Protein AF-A0A432T541-F1 (afdb_monomer_lite)

pLDDT: mean 82.38, std 11.13, range [45.44, 92.88]

Secondary structure (DSSP, 8-state):
----GGGGTHHHHHHHHHHHHHHHHHHHHHHHHH--S-HHHHHHHHHHHHHHHHHHHHHHHHHHHHHHH-

Sequence (70 aa):
MQKNKYTQYIPILKKITIAIAFLIWAKILYEVLQFPGGFNAQLPYCIGGTMLTFGIASMVYKGLEYWERN

Structure (mmCIF, N/CA/C/O backbone):
data_AF-A0A432T541-F1
#
_entry.id   AF-A0A432T541-F1
#
loop_
_atom_site.group_PDB
_atom_site.id
_atom_site.type_symbol
_atom_site.label_atom_id
_atom_site.label_alt_id
_atom_site.label_comp_id
_atom_site.label_asym_id
_atom_site.label_entity_id
_atom_site.label_seq_id
_atom_site.pdbx_PDB_ins_code
_atom_site.Cartn_x
_atom_site.Cartn_y
_atom_site.Cartn_z
_atom_site.occupancy
_atom_site.B_iso_or_equiv
_atom_site.auth_seq_id
_atom_site.auth_comp_id
_atom_site.auth_asym_id
_atom_site.auth_atom_id
_atom_site.pdbx_PDB_model_num
ATOM 1 N N . MET A 1 1 ? -28.437 -2.826 21.708 1.00 47.78 1 MET A N 1
ATOM 2 C CA . MET A 1 1 ? -27.383 -3.282 20.775 1.00 47.78 1 MET A CA 1
ATOM 3 C C . MET A 1 1 ? -26.165 -3.683 21.590 1.00 47.78 1 MET A C 1
ATOM 5 O O . MET A 1 1 ? -25.503 -2.820 22.153 1.00 47.78 1 MET A O 1
ATOM 9 N N . GLN A 1 2 ? -25.938 -4.984 21.759 1.00 45.44 2 GLN A N 1
ATOM 10 C CA . GLN A 1 2 ? -24.798 -5.512 22.511 1.00 45.44 2 GLN A CA 1
ATOM 11 C C . GLN A 1 2 ? -23.532 -5.294 21.667 1.00 45.44 2 GLN A C 1
ATOM 13 O O . GLN A 1 2 ? -23.354 -5.963 20.653 1.00 45.44 2 GLN A O 1
ATOM 18 N N . LYS A 1 3 ? -22.683 -4.319 22.026 1.00 50.72 3 LYS A N 1
ATOM 19 C CA . LYS A 1 3 ? -21.381 -4.121 21.368 1.00 50.72 3 LYS A CA 1
ATOM 20 C C . LYS A 1 3 ? -20.494 -5.328 21.675 1.00 50.72 3 LYS A C 1
ATOM 22 O O . LYS A 1 3 ? -19.909 -5.425 22.749 1.00 50.72 3 LYS A O 1
ATOM 27 N N . ASN A 1 4 ? -20.446 -6.267 20.738 1.00 61.50 4 ASN A N 1
ATOM 28 C CA . ASN A 1 4 ? -19.615 -7.459 20.816 1.00 61.50 4 ASN A CA 1
ATOM 29 C C . ASN A 1 4 ? -18.132 -7.033 20.809 1.00 61.50 4 ASN A C 1
ATOM 31 O O . ASN A 1 4 ? -17.751 -6.208 19.974 1.00 61.50 4 ASN A O 1
ATOM 35 N N . LYS A 1 5 ? -17.290 -7.567 21.712 1.00 59.44 5 LYS A N 1
ATOM 36 C CA . LYS A 1 5 ? -15.874 -7.152 21.904 1.00 59.44 5 LYS A CA 1
ATOM 37 C C . LYS A 1 5 ? -15.045 -7.118 20.605 1.00 59.44 5 LYS A C 1
ATOM 39 O O . LYS A 1 5 ? -14.061 -6.389 20.522 1.00 59.44 5 LYS A O 1
ATOM 44 N N . TYR A 1 6 ? -15.458 -7.867 19.584 1.00 60.09 6 TYR A N 1
ATOM 45 C CA . TYR A 1 6 ? -14.817 -7.950 18.270 1.00 60.09 6 TYR A CA 1
ATOM 46 C C . TYR A 1 6 ? -14.831 -6.639 17.469 1.00 60.09 6 TYR A C 1
ATOM 48 O O . TYR A 1 6 ? -13.879 -6.373 16.738 1.00 60.09 6 TYR A O 1
ATOM 56 N N . THR A 1 7 ? -15.833 -5.773 17.661 1.00 63.81 7 THR A N 1
ATOM 57 C CA . THR A 1 7 ? -15.908 -4.471 16.961 1.00 63.81 7 THR A CA 1
ATOM 58 C C . THR A 1 7 ? -14.775 -3.515 17.343 1.00 63.81 7 THR A C 1
ATOM 60 O O . THR A 1 7 ? -14.455 -2.613 16.577 1.00 63.81 7 THR A O 1
ATOM 63 N N . GLN A 1 8 ? -14.090 -3.741 18.470 1.00 72.25 8 GLN A N 1
ATOM 64 C CA . GLN A 1 8 ? -12.917 -2.952 18.855 1.00 72.25 8 GLN A CA 1
ATOM 65 C C . GLN A 1 8 ? -11.683 -3.236 17.976 1.00 72.25 8 GLN A C 1
ATOM 67 O O . GLN A 1 8 ? -10.849 -2.351 17.789 1.00 72.25 8 GLN A O 1
ATOM 72 N N . TYR A 1 9 ? -11.552 -4.448 17.424 1.00 78.06 9 TYR A N 1
ATOM 73 C CA . TYR A 1 9 ? -10.362 -4.865 16.665 1.00 78.06 9 TYR A CA 1
ATOM 74 C C . TYR A 1 9 ? -10.480 -4.612 15.156 1.00 78.06 9 TYR A C 1
ATOM 76 O O . TYR A 1 9 ? -9.465 -4.485 14.472 1.00 78.06 9 TYR A O 1
ATOM 84 N N . ILE A 1 10 ? -11.701 -4.478 14.634 1.00 81.31 10 ILE A N 1
ATOM 85 C CA . ILE A 1 10 ? -11.967 -4.178 13.220 1.00 81.31 10 ILE A CA 1
ATOM 86 C C . ILE A 1 10 ? -11.275 -2.889 12.724 1.00 81.31 10 ILE A C 1
ATOM 88 O O . ILE A 1 10 ? -10.640 -2.939 11.666 1.00 81.31 10 ILE A O 1
ATOM 92 N N . PRO A 1 11 ? -11.286 -1.748 13.446 1.00 82.94 11 PRO A N 1
ATOM 93 C CA . PRO A 1 11 ? -10.570 -0.551 12.993 1.00 82.94 11 PRO A CA 1
ATOM 94 C C . PRO A 1 11 ? -9.045 -0.737 12.947 1.00 82.94 11 PRO A C 1
ATOM 96 O O . PRO A 1 11 ? -8.375 -0.103 12.131 1.00 82.94 11 PRO A O 1
ATOM 99 N N . ILE A 1 12 ? -8.484 -1.611 13.789 1.00 86.75 12 ILE A N 1
ATOM 100 C CA . ILE A 1 12 ? -7.056 -1.960 13.760 1.00 86.75 12 ILE A CA 1
ATOM 101 C C . ILE A 1 12 ? -6.763 -2.831 12.535 1.00 86.75 12 ILE A C 1
ATOM 103 O O . ILE A 1 12 ? -5.834 -2.536 11.786 1.00 86.75 12 ILE A O 1
ATOM 107 N N . LEU A 1 13 ? -7.595 -3.843 12.279 1.00 86.06 13 LEU A N 1
ATOM 108 C CA . LEU A 1 13 ? -7.505 -4.697 11.093 1.00 86.06 13 LEU A CA 1
ATOM 109 C C . LEU A 1 13 ? -7.559 -3.886 9.797 1.00 86.06 13 LEU A C 1
ATOM 111 O O . LEU A 1 13 ? -6.715 -4.084 8.933 1.00 86.06 13 LEU A O 1
ATOM 115 N N . LYS A 1 14 ? -8.457 -2.901 9.694 1.00 85.56 14 LYS A N 1
ATOM 116 C CA . LYS A 1 14 ? -8.524 -1.987 8.542 1.00 85.56 14 LYS A CA 1
ATOM 117 C C . LYS A 1 14 ? -7.207 -1.246 8.292 1.00 85.56 14 LYS A C 1
ATOM 119 O O . LYS A 1 14 ? -6.753 -1.164 7.152 1.00 85.56 14 LYS A O 1
ATOM 124 N N . LYS A 1 15 ? -6.573 -0.723 9.349 1.00 87.06 15 LYS A N 1
ATOM 125 C CA . LYS A 1 15 ? -5.263 -0.054 9.247 1.00 87.06 15 LYS A CA 1
ATOM 126 C C . LYS A 1 15 ? -4.169 -1.029 8.811 1.00 87.06 15 LYS A C 1
ATOM 128 O O . LYS A 1 15 ? -3.350 -0.677 7.966 1.00 87.06 15 LYS A O 1
ATOM 133 N N . ILE A 1 16 ? -4.187 -2.252 9.342 1.00 90.75 16 ILE A N 1
ATOM 134 C CA . ILE A 1 16 ? -3.247 -3.317 8.970 1.00 90.75 16 ILE A CA 1
ATOM 135 C C . ILE A 1 16 ? -3.424 -3.706 7.497 1.00 90.75 16 ILE A C 1
ATOM 137 O O . ILE A 1 16 ? -2.434 -3.798 6.780 1.00 90.75 16 ILE A O 1
ATOM 141 N N . THR A 1 17 ? -4.656 -3.870 7.011 1.00 90.12 17 THR A N 1
ATOM 142 C CA . THR A 1 17 ? -4.933 -4.192 5.602 1.00 90.12 17 THR A CA 1
ATOM 143 C C . THR A 1 17 ? -4.357 -3.137 4.663 1.00 90.12 17 THR A C 1
ATOM 145 O O . THR A 1 17 ? -3.720 -3.489 3.673 1.00 90.12 17 THR A O 1
ATOM 148 N N . ILE A 1 18 ? -4.522 -1.850 4.987 1.00 88.88 18 ILE A N 1
ATOM 149 C CA . ILE A 1 18 ? -3.952 -0.753 4.193 1.00 88.88 18 ILE A CA 1
ATOM 150 C C . ILE A 1 18 ? -2.418 -0.788 4.238 1.00 88.88 18 ILE A C 1
ATOM 152 O O . ILE A 1 18 ? -1.780 -0.671 3.194 1.00 88.88 18 ILE A O 1
ATOM 156 N N . ALA A 1 19 ? -1.821 -0.996 5.415 1.00 92.88 19 ALA A N 1
ATOM 157 C CA . ALA A 1 19 ? -0.368 -1.078 5.559 1.00 92.88 19 ALA A CA 1
ATOM 158 C C . ALA A 1 19 ? 0.229 -2.245 4.752 1.00 92.88 19 ALA A C 1
ATOM 160 O O . ALA A 1 19 ? 1.208 -2.064 4.031 1.00 92.88 19 ALA A O 1
ATOM 161 N N . ILE A 1 20 ? -0.393 -3.426 4.814 1.00 92.25 20 ILE A N 1
ATOM 162 C CA . ILE A 1 20 ? 0.027 -4.608 4.051 1.00 92.25 20 ILE A CA 1
ATOM 163 C C . ILE A 1 20 ? -0.120 -4.362 2.548 1.00 92.25 20 ILE A C 1
ATOM 165 O O . ILE A 1 20 ? 0.802 -4.661 1.793 1.00 92.25 20 ILE A O 1
ATOM 169 N N . ALA A 1 21 ? -1.238 -3.781 2.105 1.00 90.94 21 ALA A N 1
ATOM 170 C CA . ALA A 1 21 ? -1.444 -3.450 0.698 1.00 90.94 21 ALA A CA 1
ATOM 171 C C . ALA A 1 21 ? -0.355 -2.506 0.171 1.00 90.94 21 ALA A C 1
ATOM 173 O O . ALA A 1 21 ? 0.167 -2.713 -0.923 1.00 90.94 21 ALA A O 1
ATOM 174 N N . PHE A 1 22 ? 0.039 -1.516 0.974 1.00 91.50 22 PHE A N 1
ATOM 175 C CA . PHE A 1 22 ? 1.096 -0.578 0.614 1.00 91.50 22 PHE A CA 1
ATOM 176 C C . PHE A 1 22 ? 2.474 -1.250 0.527 1.00 91.50 22 PHE A C 1
ATOM 178 O O . PHE A 1 22 ? 3.232 -0.975 -0.399 1.00 91.50 22 PHE A O 1
ATOM 185 N N . LEU A 1 23 ? 2.787 -2.172 1.445 1.00 92.88 23 LEU A N 1
ATOM 186 C CA . LEU A 1 23 ? 4.030 -2.952 1.410 1.00 92.88 23 LEU A CA 1
ATOM 187 C C . LEU A 1 23 ? 4.102 -3.871 0.184 1.00 92.88 23 LEU A C 1
ATOM 189 O O . LEU A 1 23 ? 5.136 -3.930 -0.480 1.00 92.88 23 LEU A O 1
ATOM 193 N N . ILE A 1 24 ? 3.003 -4.557 -0.142 1.00 91.19 24 ILE A N 1
ATOM 194 C CA . ILE A 1 24 ? 2.908 -5.407 -1.338 1.00 91.19 24 ILE A CA 1
ATOM 195 C C . ILE A 1 24 ? 3.088 -4.558 -2.597 1.00 91.19 24 ILE A C 1
ATOM 197 O O . ILE A 1 24 ? 3.868 -4.919 -3.478 1.00 91.19 24 ILE A O 1
ATOM 201 N N . TRP A 1 25 ? 2.424 -3.404 -2.660 1.00 91.25 25 TRP A N 1
ATOM 202 C CA . TRP A 1 25 ? 2.555 -2.477 -3.778 1.00 91.25 25 TRP A CA 1
ATOM 203 C C . TRP A 1 25 ? 3.993 -1.964 -3.938 1.00 91.25 25 TRP A C 1
ATOM 205 O O . TRP A 1 25 ? 4.536 -2.013 -5.039 1.00 91.25 25 TRP A O 1
ATOM 215 N N . ALA A 1 26 ? 4.646 -1.551 -2.847 1.00 90.44 26 ALA A N 1
ATOM 216 C CA . ALA A 1 26 ? 6.037 -1.100 -2.867 1.00 90.44 26 ALA A CA 1
ATOM 217 C C . ALA A 1 26 ? 7.000 -2.202 -3.344 1.00 90.44 26 ALA A C 1
ATOM 219 O O . ALA A 1 26 ? 7.920 -1.927 -4.113 1.00 90.44 26 ALA A O 1
ATOM 220 N N . LYS A 1 27 ? 6.763 -3.457 -2.942 1.00 89.62 27 LYS A N 1
ATOM 221 C CA . LYS A 1 27 ? 7.541 -4.621 -3.390 1.00 89.62 27 LYS A CA 1
ATOM 222 C C . LYS A 1 27 ? 7.379 -4.870 -4.891 1.00 89.62 27 LYS A C 1
ATOM 224 O O . LYS A 1 27 ? 8.376 -5.068 -5.576 1.00 89.62 27 LYS A O 1
ATOM 229 N N . ILE A 1 28 ? 6.151 -4.810 -5.411 1.00 87.88 28 ILE A N 1
ATOM 230 C CA . ILE A 1 28 ? 5.882 -4.932 -6.855 1.00 87.88 28 ILE A CA 1
ATOM 231 C C . ILE A 1 28 ? 6.565 -3.792 -7.619 1.00 87.88 28 ILE A C 1
ATOM 233 O O . ILE A 1 28 ? 7.202 -4.026 -8.641 1.00 87.88 28 ILE A O 1
ATOM 237 N N . LEU A 1 29 ? 6.478 -2.563 -7.108 1.00 87.12 29 LEU A N 1
ATOM 238 C CA . LEU A 1 29 ? 7.097 -1.395 -7.727 1.00 87.12 29 LEU A CA 1
ATOM 239 C C . LEU A 1 29 ? 8.628 -1.512 -7.775 1.00 87.12 29 LEU A C 1
ATOM 241 O O . LEU A 1 29 ? 9.236 -1.162 -8.783 1.00 87.12 29 LEU A O 1
ATOM 245 N N . TYR A 1 30 ? 9.244 -2.058 -6.726 1.00 88.25 30 TYR A N 1
ATOM 246 C CA . TYR A 1 30 ? 10.677 -2.345 -6.694 1.00 88.25 30 TYR A CA 1
ATOM 247 C C . TYR A 1 30 ? 11.091 -3.385 -7.745 1.00 88.25 30 TYR A C 1
ATOM 249 O O . TYR A 1 30 ? 12.047 -3.160 -8.482 1.00 88.25 30 TYR A O 1
ATOM 257 N N . GLU A 1 31 ? 10.354 -4.494 -7.859 1.00 86.44 31 GLU A N 1
ATOM 258 C CA . GLU A 1 31 ? 10.625 -5.530 -8.868 1.00 86.44 31 GLU A CA 1
ATOM 259 C C . GLU A 1 31 ? 10.467 -4.995 -10.291 1.00 86.44 31 GLU A C 1
ATOM 261 O O . GLU A 1 31 ? 11.280 -5.298 -11.164 1.00 86.44 31 GLU A O 1
ATOM 266 N N . VAL A 1 32 ? 9.460 -4.146 -10.515 1.00 83.75 32 VAL A N 1
ATOM 267 C CA . VAL A 1 32 ? 9.280 -3.464 -11.794 1.00 83.75 32 VAL A CA 1
ATOM 268 C C . VAL A 1 32 ? 10.476 -2.560 -12.070 1.00 83.75 32 VAL A C 1
ATOM 270 O O . VAL A 1 32 ? 11.051 -2.690 -13.138 1.00 83.75 32 VAL A O 1
ATOM 273 N N . LEU A 1 33 ? 10.914 -1.714 -11.133 1.00 82.31 33 LEU A N 1
ATOM 274 C CA . LEU A 1 33 ? 12.050 -0.799 -11.335 1.00 82.31 33 LEU A CA 1
ATOM 275 C C . LEU A 1 33 ? 13.378 -1.502 -11.657 1.00 82.31 33 LEU A C 1
ATOM 277 O O . LEU A 1 33 ? 14.215 -0.919 -12.341 1.00 82.31 33 LEU A O 1
ATOM 281 N N . GLN A 1 34 ? 13.583 -2.732 -11.182 1.00 82.69 34 GLN A N 1
ATOM 282 C CA . GLN A 1 34 ? 14.785 -3.512 -11.494 1.00 82.69 34 GLN A CA 1
ATOM 283 C C . GLN A 1 34 ? 14.748 -4.193 -12.866 1.00 82.69 34 GLN A C 1
ATOM 285 O O . GLN A 1 34 ? 15.775 -4.692 -13.328 1.00 82.69 34 GLN A O 1
ATOM 290 N N . PHE A 1 35 ? 13.592 -4.231 -13.531 1.00 75.25 35 PHE A N 1
ATOM 291 C CA . PHE A 1 35 ? 13.464 -4.900 -14.817 1.00 75.25 35 PHE A CA 1
ATOM 292 C C . PHE A 1 35 ? 14.110 -4.052 -15.933 1.00 75.25 35 PHE A C 1
ATOM 294 O O . PHE A 1 35 ? 13.708 -2.904 -16.130 1.00 75.25 35 PHE A O 1
ATOM 301 N N . PRO A 1 36 ? 15.065 -4.588 -16.717 1.00 69.12 36 PRO A N 1
ATOM 302 C CA . PRO A 1 36 ? 15.797 -3.838 -17.747 1.00 69.12 36 PRO A CA 1
ATOM 303 C C . PRO A 1 36 ? 14.994 -3.643 -19.055 1.00 69.12 36 PRO A C 1
ATOM 305 O O . PRO A 1 36 ? 15.556 -3.627 -20.148 1.00 69.12 36 PRO A O 1
ATOM 308 N N . GLY A 1 37 ? 13.664 -3.537 -18.964 1.00 70.88 37 GLY A N 1
ATOM 309 C CA . GLY A 1 37 ? 12.762 -3.340 -20.101 1.00 70.88 37 GLY A CA 1
ATOM 310 C C . GLY A 1 37 ? 12.513 -1.861 -20.403 1.00 70.88 37 GLY A C 1
ATOM 311 O O . GLY A 1 37 ? 12.679 -1.002 -19.546 1.00 70.88 37 GLY A O 1
ATOM 312 N N . GLY A 1 38 ? 12.093 -1.539 -21.629 1.00 78.94 38 GLY A N 1
ATOM 313 C CA . GLY A 1 38 ? 11.658 -0.179 -21.956 1.00 78.94 38 GLY A CA 1
ATOM 314 C C . GLY A 1 38 ? 10.403 0.217 -21.168 1.00 78.94 38 GLY A C 1
ATOM 315 O O . GLY A 1 38 ? 9.505 -0.603 -20.983 1.00 78.94 38 GLY A O 1
ATOM 316 N N . PHE A 1 39 ? 10.299 1.491 -20.774 1.00 73.88 39 PHE A N 1
ATOM 317 C CA . PHE A 1 39 ? 9.195 2.041 -19.968 1.00 73.88 39 PHE A CA 1
ATOM 318 C C . PHE A 1 39 ? 7.793 1.645 -20.475 1.00 73.88 39 PHE A C 1
ATOM 320 O O . PHE A 1 39 ? 6.921 1.270 -19.691 1.00 73.88 39 PHE A O 1
ATOM 327 N N . ASN A 1 40 ? 7.596 1.629 -21.799 1.00 76.88 40 ASN A N 1
ATOM 328 C CA . ASN A 1 40 ? 6.332 1.236 -22.435 1.00 76.88 4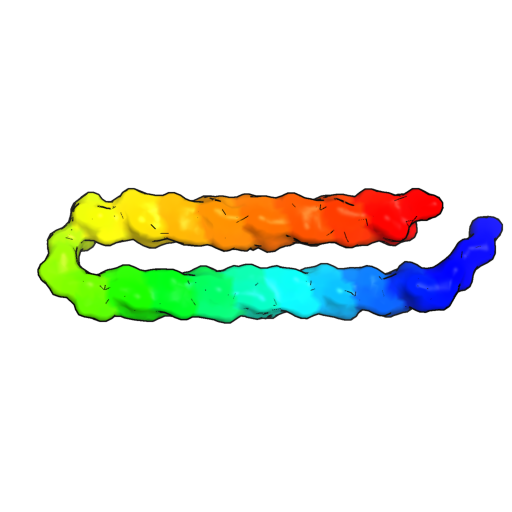0 ASN A CA 1
ATOM 329 C C . ASN A 1 40 ? 5.939 -0.231 -22.191 1.00 76.88 40 ASN A C 1
ATOM 331 O O . ASN A 1 40 ? 4.752 -0.547 -22.180 1.00 76.88 40 ASN A O 1
ATOM 335 N N . ALA A 1 41 ? 6.909 -1.120 -21.969 1.00 78.56 41 ALA A N 1
ATOM 336 C CA . ALA A 1 41 ? 6.655 -2.518 -21.642 1.00 78.56 41 ALA A CA 1
ATOM 337 C C . ALA A 1 41 ? 6.366 -2.727 -20.145 1.00 78.56 41 ALA A C 1
ATOM 339 O O . ALA A 1 41 ? 5.648 -3.660 -19.811 1.00 78.56 41 ALA A O 1
ATOM 340 N N . GLN A 1 42 ? 6.872 -1.869 -19.249 1.00 78.44 42 GLN A N 1
ATOM 341 C CA . GLN A 1 42 ? 6.624 -1.947 -17.796 1.00 78.44 42 GLN A CA 1
ATOM 342 C C . GLN A 1 42 ? 5.324 -1.276 -17.355 1.00 78.44 42 GLN A C 1
ATOM 344 O O . GLN A 1 42 ? 4.726 -1.705 -16.367 1.00 78.44 42 GLN A O 1
ATOM 349 N N . LEU A 1 43 ? 4.874 -0.240 -18.068 1.00 81.69 43 LEU A N 1
ATOM 350 C CA . LEU A 1 43 ? 3.656 0.509 -17.746 1.00 81.69 43 LEU A CA 1
ATOM 351 C C . LEU A 1 43 ? 2.429 -0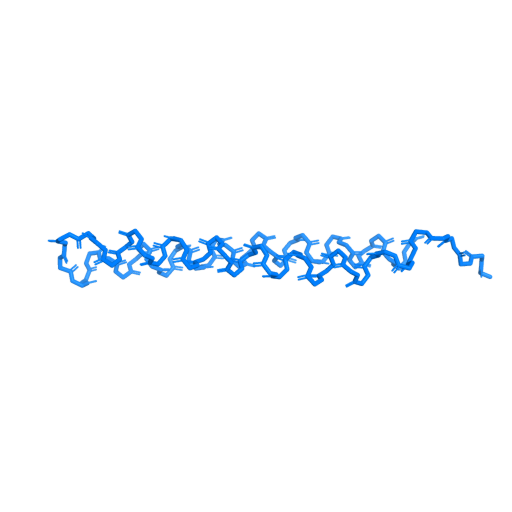.390 -17.484 1.00 81.69 43 LEU A C 1
ATOM 353 O O . LEU A 1 43 ? 1.793 -0.206 -16.443 1.00 81.69 43 LEU A O 1
ATOM 357 N N . PRO A 1 44 ? 2.107 -1.392 -18.329 1.00 85.12 44 PRO A N 1
ATOM 358 C CA . PRO A 1 44 ? 0.968 -2.276 -18.091 1.00 85.12 44 PRO A CA 1
ATOM 359 C C . PRO A 1 44 ? 1.104 -3.101 -16.806 1.00 85.12 44 PRO A C 1
ATOM 361 O O . PRO A 1 44 ? 0.115 -3.301 -16.106 1.00 85.12 44 PRO A O 1
ATOM 364 N N . TYR A 1 45 ? 2.318 -3.542 -16.458 1.00 83.81 45 TYR A N 1
ATOM 365 C CA . TYR A 1 45 ? 2.576 -4.302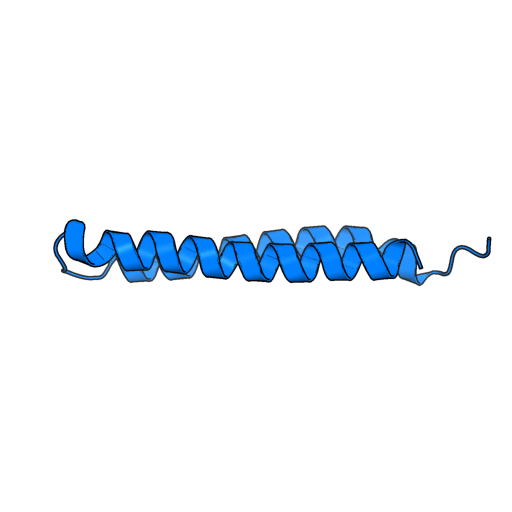 -15.229 1.00 83.81 45 TYR A CA 1
ATOM 366 C C . TYR A 1 45 ? 2.498 -3.419 -13.985 1.00 83.81 45 TYR A C 1
ATOM 368 O O . TYR A 1 45 ? 1.943 -3.837 -12.973 1.00 83.81 45 TYR A O 1
ATOM 376 N N . CYS A 1 46 ? 2.997 -2.184 -14.066 1.00 84.69 46 CYS A N 1
ATOM 377 C CA . CYS A 1 46 ? 2.886 -1.211 -12.984 1.00 84.69 46 CYS A CA 1
ATOM 378 C C . CYS A 1 46 ? 1.417 -0.847 -12.719 1.00 84.69 46 CYS A C 1
ATOM 380 O O . CYS A 1 46 ? 0.945 -0.936 -11.583 1.00 84.69 46 CYS A O 1
ATOM 382 N N . ILE A 1 47 ? 0.665 -0.504 -13.769 1.00 86.81 47 ILE A N 1
ATOM 383 C CA . ILE A 1 47 ? -0.753 -0.138 -13.669 1.00 86.81 47 ILE A CA 1
ATOM 384 C C . ILE A 1 47 ? -1.584 -1.348 -13.226 1.00 86.81 47 ILE A C 1
ATOM 386 O O . ILE A 1 47 ? -2.351 -1.246 -12.270 1.00 86.81 47 ILE A O 1
ATOM 390 N N . GLY A 1 48 ? -1.390 -2.508 -13.858 1.00 88.62 48 GLY A N 1
ATOM 391 C CA . GLY A 1 48 ? -2.100 -3.742 -13.527 1.00 88.62 48 GLY A CA 1
ATOM 392 C C . GLY A 1 48 ? -1.804 -4.232 -12.110 1.00 88.62 48 GLY A C 1
ATOM 393 O O . GLY A 1 48 ? -2.730 -4.541 -11.362 1.00 88.62 48 GLY A O 1
ATOM 394 N N . GLY A 1 49 ? -0.534 -4.228 -11.699 1.00 86.31 49 GLY A N 1
ATOM 395 C CA . GLY A 1 49 ? -0.116 -4.592 -10.344 1.00 86.31 49 GLY A CA 1
ATOM 396 C C . GLY A 1 49 ? -0.684 -3.644 -9.288 1.00 86.31 49 GLY A C 1
ATOM 397 O O . GLY A 1 49 ? -1.169 -4.091 -8.247 1.00 86.31 49 GLY A O 1
ATOM 398 N N . THR A 1 50 ? -0.718 -2.344 -9.584 1.00 88.69 50 THR A N 1
ATOM 399 C CA . THR A 1 50 ? -1.346 -1.336 -8.719 1.00 88.69 50 THR A CA 1
ATOM 400 C C . THR A 1 50 ? -2.848 -1.584 -8.589 1.00 88.69 50 THR A C 1
ATOM 402 O O . THR A 1 50 ? -3.352 -1.719 -7.474 1.00 88.69 50 THR A O 1
ATOM 405 N N . MET A 1 51 ? -3.567 -1.716 -9.707 1.00 91.56 51 MET A N 1
ATOM 406 C CA . MET A 1 51 ? -5.014 -1.957 -9.702 1.00 91.56 51 MET A CA 1
ATOM 407 C C . MET A 1 51 ? -5.384 -3.252 -8.979 1.00 91.56 51 MET A C 1
ATOM 409 O O . MET A 1 51 ? -6.343 -3.264 -8.213 1.00 91.56 51 MET A O 1
ATOM 413 N N . LEU A 1 52 ? -4.619 -4.326 -9.175 1.00 91.62 52 LEU A N 1
ATOM 414 C CA . LEU A 1 52 ? -4.876 -5.609 -8.529 1.00 91.62 52 LEU A CA 1
ATOM 415 C C . LEU A 1 52 ? -4.629 -5.538 -7.017 1.00 91.62 52 LEU A C 1
ATOM 417 O O . LEU A 1 52 ? -5.478 -5.965 -6.235 1.00 91.62 52 LEU A O 1
ATOM 421 N N . THR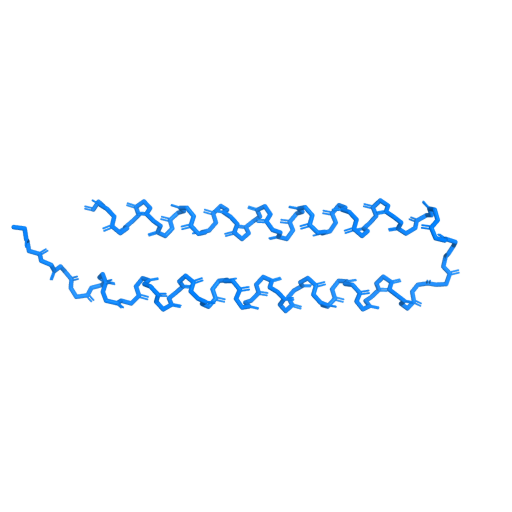 A 1 53 ? -3.517 -4.930 -6.598 1.00 90.94 53 THR A N 1
ATOM 422 C CA . THR A 1 53 ? -3.173 -4.796 -5.173 1.00 90.94 53 THR A CA 1
ATOM 423 C C . THR A 1 53 ? -4.210 -3.954 -4.433 1.00 90.94 53 THR A C 1
ATOM 425 O O . THR A 1 53 ? -4.753 -4.383 -3.414 1.00 90.94 53 THR A O 1
ATOM 428 N N . PHE A 1 54 ? -4.553 -2.780 -4.970 1.00 90.62 54 PHE A N 1
ATOM 429 C CA . PHE A 1 54 ? -5.562 -1.914 -4.361 1.00 90.62 54 PHE A CA 1
ATOM 430 C C . PHE A 1 54 ? -6.983 -2.466 -4.509 1.00 90.62 54 PHE A C 1
ATOM 432 O O . PHE A 1 54 ? -7.809 -2.249 -3.622 1.00 90.62 54 PHE A O 1
ATOM 439 N N . GLY A 1 55 ? -7.279 -3.217 -5.570 1.00 92.88 55 GLY A N 1
ATOM 440 C CA . GLY A 1 55 ? -8.564 -3.889 -5.755 1.00 92.88 55 GLY A CA 1
ATOM 441 C C . GLY A 1 55 ? -8.821 -4.942 -4.678 1.00 92.88 55 GLY A C 1
ATOM 442 O O . GLY A 1 55 ? -9.866 -4.914 -4.026 1.00 92.88 55 GLY A O 1
ATOM 443 N N . ILE A 1 56 ? -7.839 -5.811 -4.420 1.00 91.69 56 ILE A N 1
ATOM 444 C CA . ILE A 1 56 ? -7.908 -6.808 -3.341 1.00 91.69 56 ILE A CA 1
ATOM 445 C C . ILE A 1 56 ? -7.996 -6.109 -1.982 1.00 91.69 56 ILE A C 1
ATOM 447 O O . ILE A 1 56 ? -8.868 -6.439 -1.179 1.00 91.69 56 ILE A O 1
ATOM 451 N N . ALA A 1 57 ? -7.160 -5.097 -1.736 1.00 91.94 57 ALA A N 1
ATOM 452 C CA . ALA A 1 57 ? -7.205 -4.328 -0.494 1.00 91.94 57 ALA A CA 1
ATOM 453 C C . ALA A 1 57 ? -8.585 -3.692 -0.252 1.00 91.94 57 ALA A C 1
ATOM 455 O O . ALA A 1 57 ? -9.113 -3.760 0.857 1.00 91.94 57 ALA A O 1
ATOM 456 N N . SER A 1 58 ? -9.204 -3.136 -1.296 1.00 91.44 58 SER A N 1
ATOM 457 C CA . SER A 1 58 ? -10.541 -2.534 -1.231 1.00 91.44 58 SER A CA 1
ATOM 458 C C . SER A 1 58 ? -11.629 -3.568 -0.950 1.00 91.44 58 SER A C 1
ATOM 460 O O . SER A 1 58 ? -12.551 -3.297 -0.181 1.00 91.44 58 SER A O 1
ATOM 462 N N . MET A 1 59 ? -11.523 -4.760 -1.546 1.00 92.81 59 MET A N 1
ATO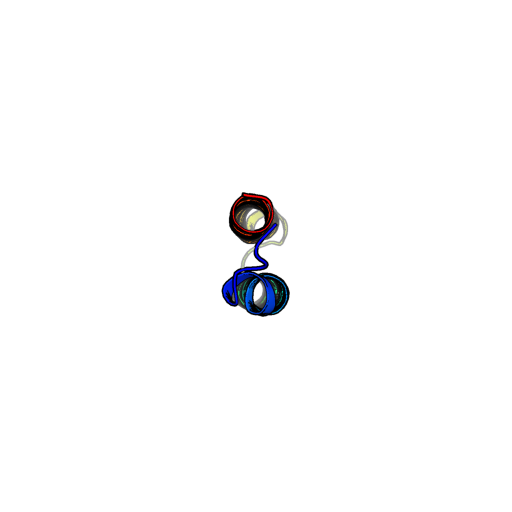M 463 C CA . MET A 1 59 ? -12.441 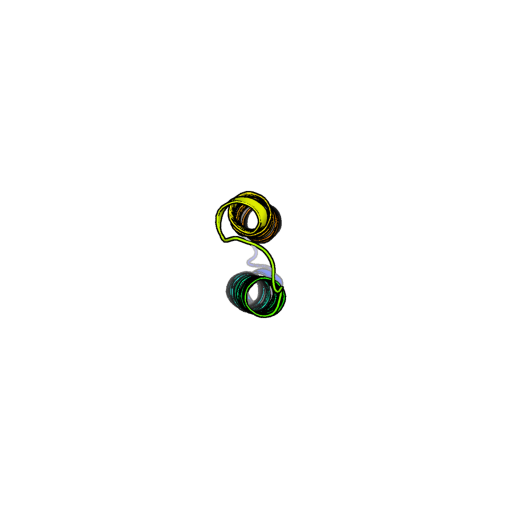-5.869 -1.285 1.00 92.81 59 MET A CA 1
ATOM 464 C C . MET A 1 59 ? -12.354 -6.323 0.176 1.00 92.81 59 MET A C 1
ATOM 466 O O . MET A 1 59 ? -13.381 -6.434 0.842 1.00 92.81 59 MET A O 1
ATOM 470 N N . VAL A 1 60 ? -11.138 -6.515 0.698 1.00 90.56 60 VAL A N 1
ATOM 471 C CA . VAL A 1 60 ? -10.911 -6.895 2.101 1.00 90.56 60 VAL A CA 1
ATOM 472 C C . VAL A 1 60 ? -11.411 -5.804 3.050 1.00 90.56 60 VAL A C 1
ATOM 474 O O . VAL A 1 60 ? -12.083 -6.109 4.033 1.00 90.56 60 VAL A O 1
ATOM 477 N N . TYR A 1 61 ? -11.157 -4.530 2.738 1.00 89.75 61 TYR A N 1
ATOM 478 C CA . TYR A 1 61 ? -11.622 -3.399 3.543 1.00 89.75 61 TYR A CA 1
ATOM 479 C C . TYR A 1 61 ? -13.153 -3.329 3.620 1.00 89.75 61 TYR A C 1
ATOM 481 O O . TYR A 1 61 ? -13.710 -3.217 4.712 1.00 89.75 61 TYR A O 1
ATOM 489 N N . LYS A 1 62 ? -13.847 -3.457 2.480 1.00 88.44 62 LYS A N 1
ATOM 490 C CA . LYS A 1 62 ? -15.318 -3.502 2.436 1.00 88.44 62 LYS A CA 1
ATOM 491 C C . LYS A 1 62 ? -15.887 -4.744 3.119 1.00 88.44 62 LYS A C 1
ATOM 493 O O . LYS A 1 62 ? -16.929 -4.657 3.761 1.00 88.44 62 LYS A O 1
ATOM 498 N N . GLY A 1 63 ? -15.202 -5.884 3.017 1.00 88.44 63 GLY A N 1
ATOM 499 C CA . GLY A 1 63 ? -15.548 -7.090 3.766 1.00 88.44 63 GLY A CA 1
ATOM 500 C C . GLY A 1 63 ? -15.511 -6.833 5.272 1.00 88.44 63 GLY A C 1
ATOM 501 O O . GLY A 1 63 ? -16.494 -7.078 5.961 1.00 88.44 63 GLY A O 1
ATOM 502 N N . LEU A 1 64 ? -14.426 -6.240 5.775 1.00 85.94 64 LEU A N 1
ATOM 503 C CA . LEU A 1 64 ? -14.304 -5.859 7.185 1.00 85.94 64 LEU A CA 1
ATOM 504 C C . LEU A 1 64 ? -15.376 -4.846 7.619 1.00 85.94 64 LEU A C 1
ATOM 506 O O . LEU A 1 64 ? -15.865 -4.933 8.740 1.00 85.94 64 LEU A O 1
ATOM 510 N N . GLU A 1 65 ? -15.775 -3.912 6.750 1.00 85.06 65 GLU A N 1
ATOM 511 C CA . GLU A 1 65 ? -16.896 -2.995 7.014 1.00 85.06 65 GLU A CA 1
ATOM 512 C C . GLU A 1 65 ? -18.251 -3.694 7.115 1.00 85.06 65 GLU A C 1
ATOM 514 O O . GLU A 1 65 ? -19.053 -3.344 7.980 1.00 85.06 65 GLU A O 1
ATOM 519 N N . TYR A 1 66 ? -18.519 -4.668 6.245 1.00 86.06 66 TYR A N 1
ATOM 520 C CA . TYR A 1 66 ? -19.761 -5.436 6.290 1.00 86.06 66 TYR A CA 1
ATOM 521 C C . TYR A 1 66 ? -19.895 -6.191 7.619 1.00 86.06 66 TYR A C 1
ATOM 523 O O . TYR A 1 66 ? -20.938 -6.120 8.262 1.00 86.06 66 TYR A O 1
ATOM 531 N N . TRP A 1 67 ? -18.811 -6.827 8.070 1.00 82.06 67 TRP A N 1
ATOM 532 C CA . TRP A 1 67 ? -18.745 -7.542 9.350 1.00 82.06 67 TRP A CA 1
ATOM 533 C C . TRP A 1 67 ? -18.753 -6.622 10.582 1.00 82.06 67 TRP A C 1
ATOM 535 O O . TRP A 1 67 ? -18.981 -7.088 11.691 1.00 82.06 67 TRP A O 1
ATOM 545 N N . GLU A 1 68 ? -18.480 -5.326 10.421 1.00 78.38 68 GLU A N 1
ATOM 546 C CA . GLU A 1 68 ? -18.576 -4.341 11.507 1.00 78.38 68 GLU A CA 1
ATOM 547 C C . GLU A 1 68 ? -20.011 -3.861 11.736 1.00 78.38 68 GLU A C 1
ATOM 549 O O . GLU A 1 68 ? -20.384 -3.529 12.862 1.00 78.38 68 GLU A O 1
ATOM 554 N N . ARG A 1 69 ? -20.799 -3.769 10.657 1.00 75.69 69 ARG A N 1
ATOM 555 C CA . ARG A 1 69 ? -22.176 -3.259 10.692 1.00 75.69 69 ARG A CA 1
ATOM 556 C C . ARG A 1 69 ? -23.214 -4.322 11.050 1.00 75.69 69 ARG A C 1
ATOM 558 O O . ARG A 1 69 ? -24.319 -3.936 11.427 1.00 75.69 69 ARG A O 1
ATOM 565 N N . ASN A 1 70 ? -22.878 -5.600 10.891 1.00 63.03 70 ASN A N 1
ATOM 566 C CA . ASN A 1 70 ? -23.780 -6.744 11.040 1.00 63.03 70 ASN A CA 1
ATOM 567 C C . ASN A 1 70 ? -23.447 -7.553 12.297 1.00 63.03 70 ASN A C 1
ATOM 569 O O . ASN A 1 70 ? -24.399 -7.962 12.995 1.00 63.03 70 ASN A O 1
#

Foldseek 3Di:
DPPDPVLVCLVVVLVVLVVVLVVQLVVQVVVLVPDPDDPVVSVCSNVVSNCVSVVVSVVVNVVSVVVNVD

Radius of gyration: 16.64 Å; chains: 1; bounding box: 43×10×45 Å